Protein AF-A0A953PH24-F1 (afdb_monomer_lite)

Foldseek 3Di:
DDPPPPPCLVVPDDPPDDDSVVVVVVDDPPDDDPDDPVRVVVVVVVVVVVVVVVVCVVVVHDDDDDDPDDDPPPVPDDQVPPDPPGDDDDDDDPDD

Structure (mmCIF, N/CA/C/O backbone):
data_AF-A0A953PH24-F1
#
_entry.id   AF-A0A953PH24-F1
#
loop_
_atom_site.group_PDB
_atom_site.id
_atom_site.type_symbol
_atom_site.label_atom_id
_atom_site.label_alt_id
_atom_site.label_comp_id
_atom_site.label_asym_id
_atom_site.label_entity_id
_atom_site.label_seq_id
_atom_site.pdbx_PDB_ins_code
_atom_site.Cartn_x
_atom_site.Cartn_y
_atom_site.Cartn_z
_atom_site.occupancy
_atom_site.B_iso_or_equiv
_atom_site.auth_seq_id
_atom_site.auth_comp_id
_atom_site.auth_asym_id
_atom_site.auth_atom_id
_atom_site.pdbx_PDB_model_num
ATOM 1 N N . MET A 1 1 ? -11.088 -20.949 28.866 1.00 37.66 1 MET A N 1
ATOM 2 C CA . MET A 1 1 ? -10.321 -20.767 27.615 1.00 37.66 1 MET A CA 1
ATOM 3 C C . MET A 1 1 ? -9.694 -19.386 27.679 1.00 37.66 1 MET A C 1
ATOM 5 O O . MET A 1 1 ? -10.362 -18.405 27.392 1.00 37.66 1 MET A O 1
ATOM 9 N N . THR A 1 2 ? -8.482 -19.307 28.219 1.00 32.53 2 THR A N 1
ATOM 10 C CA . THR A 1 2 ? -7.803 -18.058 28.585 1.00 32.53 2 THR A CA 1
ATOM 11 C C . THR A 1 2 ? -7.261 -17.393 27.324 1.00 32.53 2 THR A C 1
ATOM 13 O O . THR A 1 2 ? -6.363 -17.927 26.678 1.00 32.53 2 THR A O 1
ATOM 16 N N . THR A 1 3 ? -7.835 -16.260 26.929 1.00 42.91 3 THR A N 1
ATOM 17 C CA . THR A 1 3 ? -7.345 -15.441 25.818 1.00 42.91 3 THR A CA 1
ATOM 18 C C . THR A 1 3 ? -5.993 -14.847 26.203 1.00 42.91 3 THR A C 1
ATOM 20 O O . THR A 1 3 ? -5.916 -13.944 27.028 1.00 42.91 3 THR A O 1
ATOM 23 N N . LEU A 1 4 ? -4.918 -15.371 25.613 1.00 41.66 4 LEU A N 1
ATOM 24 C CA . LEU A 1 4 ? -3.582 -14.782 25.677 1.00 41.66 4 LEU A CA 1
ATOM 25 C C . LEU A 1 4 ? -3.614 -13.431 24.950 1.00 41.66 4 LEU A C 1
ATOM 27 O O . LEU A 1 4 ? -3.522 -13.352 23.724 1.00 41.66 4 LEU A O 1
ATOM 31 N N . THR A 1 5 ? -3.800 -12.352 25.705 1.00 47.75 5 THR A N 1
ATOM 32 C CA . THR A 1 5 ? -3.582 -10.990 25.225 1.00 47.75 5 THR A CA 1
ATOM 33 C C . THR A 1 5 ? -2.080 -10.789 25.062 1.00 47.75 5 THR A C 1
ATOM 35 O O . THR A 1 5 ? -1.372 -10.555 26.035 1.00 47.75 5 THR A O 1
ATOM 38 N N . TYR A 1 6 ? -1.580 -10.935 23.835 1.00 51.09 6 TYR A N 1
ATOM 39 C CA . TYR A 1 6 ? -0.217 -10.537 23.488 1.00 51.09 6 TYR A CA 1
ATOM 40 C C . TYR A 1 6 ? -0.057 -9.040 23.785 1.00 51.09 6 TYR A C 1
ATOM 42 O O . TYR A 1 6 ? -0.711 -8.213 23.144 1.00 51.09 6 TYR A O 1
ATOM 50 N N . ASP A 1 7 ? 0.759 -8.724 24.789 1.00 52.16 7 ASP A N 1
ATOM 51 C CA . ASP A 1 7 ? 1.046 -7.369 25.251 1.00 52.16 7 ASP A CA 1
ATOM 52 C C . ASP A 1 7 ? 1.927 -6.657 24.212 1.00 52.16 7 ASP A C 1
ATOM 54 O O . ASP A 1 7 ? 3.137 -6.857 24.141 1.00 52.16 7 ASP A O 1
ATOM 58 N N . LYS A 1 8 ? 1.290 -5.883 23.327 1.00 53.66 8 LYS A N 1
ATOM 59 C CA . LYS A 1 8 ? 1.927 -5.167 22.207 1.00 53.66 8 LYS A CA 1
ATOM 60 C C . LYS A 1 8 ? 2.611 -3.861 22.624 1.00 53.66 8 LYS A C 1
ATOM 62 O O . LYS A 1 8 ? 2.884 -3.026 21.767 1.00 53.66 8 LYS A O 1
ATOM 67 N N . LYS A 1 9 ? 2.892 -3.659 23.915 1.00 53.75 9 LYS A N 1
ATOM 68 C CA . LYS A 1 9 ? 3.564 -2.445 24.412 1.00 53.75 9 LYS A CA 1
ATOM 69 C C . LYS A 1 9 ? 4.875 -2.132 23.682 1.00 53.75 9 LYS A C 1
ATOM 71 O O . LYS A 1 9 ? 5.204 -0.965 23.520 1.00 53.75 9 LYS A O 1
ATOM 76 N N . ALA A 1 10 ? 5.575 -3.154 23.187 1.00 51.47 10 ALA A N 1
ATOM 77 C CA . ALA A 1 10 ? 6.819 -2.994 22.436 1.00 51.47 10 ALA A CA 1
ATOM 78 C C . ALA A 1 10 ? 6.639 -2.529 20.972 1.00 51.47 10 ALA A C 1
ATOM 80 O O . ALA A 1 10 ? 7.577 -1.988 20.401 1.00 51.47 10 ALA A O 1
ATOM 81 N N . ASP A 1 11 ? 5.455 -2.698 20.371 1.00 56.22 11 ASP A N 1
ATOM 82 C CA . ASP A 1 11 ? 5.208 -2.403 18.945 1.00 56.22 11 ASP A CA 1
ATOM 83 C C . ASP A 1 11 ? 4.754 -0.949 18.690 1.00 56.22 11 ASP A C 1
ATOM 85 O O . ASP A 1 11 ? 4.464 -0.575 17.554 1.00 56.22 11 ASP A O 1
ATOM 89 N N . LEU A 1 12 ? 4.641 -0.121 19.735 1.00 55.59 12 LEU A N 1
ATOM 90 C CA . LEU A 1 12 ? 4.095 1.241 19.636 1.00 55.59 12 LEU A CA 1
ATOM 91 C C . LEU A 1 12 ? 5.105 2.293 19.149 1.00 55.59 12 LEU A C 1
ATOM 93 O O . LEU A 1 12 ? 4.694 3.405 18.822 1.00 55.59 12 LEU A O 1
ATOM 97 N N . ALA A 1 13 ? 6.399 1.969 19.072 1.00 50.47 13 ALA A N 1
ATOM 98 C CA . ALA A 1 13 ? 7.435 2.915 18.668 1.00 50.47 13 ALA A CA 1
ATOM 99 C C . ALA A 1 13 ? 8.127 2.478 17.371 1.00 50.47 13 ALA A C 1
ATOM 101 O O . ALA A 1 13 ? 8.928 1.545 17.340 1.00 50.47 13 ALA A O 1
ATOM 102 N N . GLY A 1 14 ? 7.834 3.196 16.286 1.00 53.78 14 GLY A N 1
ATOM 103 C CA . GLY A 1 14 ? 8.728 3.246 15.133 1.00 53.78 14 GLY A CA 1
ATOM 104 C C . GLY A 1 14 ? 9.967 4.101 15.446 1.00 53.78 14 GLY A C 1
ATOM 105 O O . GLY A 1 14 ? 9.943 4.899 16.387 1.00 53.78 14 GLY A O 1
ATOM 106 N N . PRO A 1 15 ? 11.056 3.978 14.669 1.00 48.19 15 PRO A N 1
ATOM 107 C CA . PRO A 1 15 ? 12.231 4.824 14.849 1.00 48.19 15 PRO A CA 1
ATOM 108 C C . PRO A 1 15 ? 11.852 6.302 14.643 1.00 48.19 15 PRO A C 1
ATOM 110 O O . PRO A 1 15 ? 11.448 6.685 13.547 1.00 48.19 15 PRO A O 1
ATOM 113 N N . GLY A 1 16 ? 11.978 7.127 15.691 1.00 55.25 16 GLY A N 1
ATOM 114 C CA . GLY A 1 16 ? 11.842 8.590 15.600 1.00 55.25 16 GLY A CA 1
ATOM 115 C C . GLY A 1 16 ? 10.816 9.261 16.521 1.00 55.25 16 GLY A C 1
ATOM 116 O O . GLY A 1 16 ? 10.679 10.479 16.449 1.00 55.25 16 GLY A O 1
ATOM 117 N N . ILE A 1 17 ? 10.118 8.523 17.386 1.00 51.72 17 ILE A N 1
ATOM 118 C CA . ILE A 1 17 ? 9.291 9.116 18.449 1.00 51.72 17 ILE A CA 1
ATOM 119 C C . ILE A 1 17 ? 10.069 8.993 19.769 1.00 51.72 17 ILE A C 1
ATOM 121 O O . ILE A 1 17 ? 10.736 7.983 19.966 1.00 51.72 17 ILE A O 1
ATOM 125 N N . GLY A 1 18 ? 10.066 10.048 20.591 1.00 61.81 18 GLY A N 1
ATOM 126 C CA . GLY A 1 18 ? 10.928 10.237 21.768 1.00 61.81 18 GLY A CA 1
ATOM 127 C C . GLY A 1 18 ? 10.792 9.204 22.897 1.00 61.81 18 GLY A C 1
ATOM 128 O O . GLY A 1 18 ? 10.395 8.062 22.687 1.00 61.81 18 GLY A O 1
ATOM 129 N N . ASP A 1 19 ? 11.186 9.600 24.108 1.00 69.25 19 ASP A N 1
ATOM 130 C CA . ASP A 1 19 ? 11.230 8.706 25.268 1.00 69.25 19 ASP A CA 1
ATOM 131 C C . ASP A 1 19 ? 9.867 8.030 25.539 1.00 69.25 19 ASP A C 1
ATOM 133 O O . ASP A 1 19 ? 8.814 8.673 25.536 1.00 69.25 19 ASP A O 1
ATOM 137 N N . TYR A 1 20 ? 9.881 6.717 25.790 1.00 65.62 20 TYR A N 1
ATOM 138 C CA . TYR A 1 20 ? 8.674 5.894 25.967 1.00 65.62 20 TYR A CA 1
ATOM 139 C C . TYR A 1 20 ? 7.810 6.374 27.140 1.00 65.62 20 TYR A C 1
ATOM 141 O O . TYR A 1 20 ? 6.584 6.273 27.098 1.00 65.62 20 TYR A O 1
ATOM 149 N N . THR A 1 21 ? 8.450 6.941 28.162 1.00 70.88 21 THR A N 1
ATOM 150 C CA . THR A 1 21 ? 7.802 7.505 29.350 1.00 70.88 21 THR A CA 1
ATOM 151 C C . THR A 1 21 ? 6.968 8.748 29.037 1.00 70.88 21 THR A C 1
ATOM 153 O O . THR A 1 21 ? 5.948 8.989 29.682 1.00 70.88 21 THR A O 1
ATOM 156 N N . GLU A 1 22 ? 7.376 9.533 28.038 1.00 73.56 22 GLU A N 1
ATOM 157 C CA . GLU A 1 22 ? 6.644 10.723 27.597 1.00 73.56 22 GLU A CA 1
ATOM 158 C C . GLU A 1 22 ? 5.435 10.330 26.739 1.00 73.56 22 GLU A C 1
ATOM 160 O O . GLU A 1 22 ? 4.359 10.911 26.876 1.00 73.56 22 GLU A O 1
ATOM 165 N N . LEU A 1 23 ? 5.573 9.294 25.904 1.00 72.12 23 LEU A N 1
ATOM 166 C CA . LEU A 1 23 ? 4.486 8.801 25.053 1.00 72.12 23 LEU A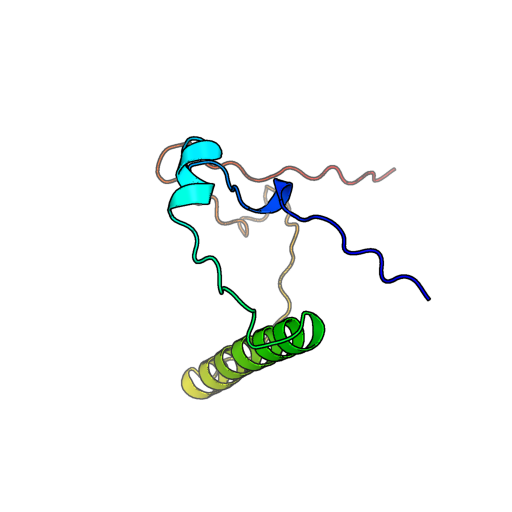 CA 1
ATOM 167 C C . LEU A 1 23 ? 3.300 8.265 25.852 1.00 72.12 23 LEU A C 1
ATOM 169 O O . LEU A 1 23 ? 2.156 8.563 25.507 1.00 72.12 23 LEU A O 1
ATOM 173 N N . GLU A 1 24 ? 3.548 7.527 26.935 1.00 73.88 24 GLU A N 1
ATOM 174 C CA . GLU A 1 24 ? 2.476 7.017 27.801 1.00 73.88 24 GLU A CA 1
ATOM 175 C C . GLU A 1 24 ? 1.590 8.137 28.371 1.00 73.88 24 GLU A C 1
ATOM 177 O O . GLU A 1 24 ? 0.400 7.917 28.585 1.00 73.88 24 GLU A O 1
ATOM 182 N N . GLN A 1 25 ? 2.132 9.344 28.573 1.00 78.00 25 GLN A N 1
ATOM 183 C CA . GLN A 1 25 ? 1.377 10.485 29.104 1.00 78.00 25 GLN A CA 1
ATOM 184 C C . GLN A 1 25 ? 0.512 11.187 28.048 1.00 78.00 25 GLN A C 1
ATOM 186 O O . GLN A 1 25 ? -0.447 11.873 28.403 1.00 78.00 25 GLN A O 1
ATOM 191 N N . VAL A 1 26 ? 0.845 11.039 26.762 1.00 82.19 26 VAL A N 1
ATOM 192 C CA . VAL A 1 26 ? 0.163 11.718 25.645 1.00 82.19 26 VAL A CA 1
ATOM 193 C C . VAL A 1 26 ? -0.868 10.808 24.971 1.00 82.19 26 VAL A C 1
ATOM 195 O O . VAL A 1 26 ? -1.789 11.293 24.309 1.00 82.19 26 VAL A O 1
ATOM 198 N N . LEU A 1 27 ? -0.744 9.487 25.130 1.00 82.31 27 LEU A N 1
ATOM 199 C CA . LEU A 1 27 ? -1.671 8.540 24.521 1.00 82.31 27 LEU A CA 1
ATOM 200 C C . LEU A 1 27 ? -3.065 8.590 25.180 1.00 82.31 27 LEU A C 1
ATOM 202 O O . LEU A 1 27 ? -3.172 8.617 26.408 1.00 82.31 27 LEU A O 1
ATOM 206 N N . PRO A 1 28 ? -4.155 8.543 24.387 1.00 85.38 28 PRO A N 1
ATOM 207 C CA . PRO A 1 28 ? -5.508 8.465 24.927 1.00 85.38 28 PRO A CA 1
ATOM 208 C C . PRO A 1 28 ? -5.706 7.184 25.743 1.00 85.38 28 PRO A C 1
ATOM 210 O O . PRO A 1 28 ? -5.451 6.079 25.259 1.00 85.38 28 PRO A O 1
ATOM 213 N N . SER A 1 29 ? -6.206 7.326 26.969 1.00 85.31 29 SER A N 1
ATOM 214 C CA . SER A 1 29 ? -6.450 6.200 27.881 1.00 85.31 29 SER A CA 1
ATOM 215 C C . SER A 1 29 ? -7.686 5.372 27.516 1.00 85.31 29 SER A C 1
ATOM 217 O O . SER A 1 29 ? -7.845 4.249 27.990 1.00 85.31 29 SER A O 1
ATOM 219 N N . ASP A 1 30 ? -8.550 5.906 26.659 1.00 89.81 30 ASP A N 1
ATOM 220 C CA . ASP A 1 30 ? -9.801 5.309 26.199 1.00 89.81 30 ASP A CA 1
ATOM 221 C C . ASP A 1 30 ? -9.742 4.860 24.730 1.00 89.81 30 ASP A C 1
ATOM 223 O O . ASP A 1 30 ? -10.775 4.538 24.131 1.00 89.81 30 ASP A O 1
ATOM 227 N N . TYR A 1 31 ? -8.539 4.800 24.138 1.00 87.00 31 TYR A N 1
ATOM 228 C CA . TYR A 1 31 ? -8.387 4.334 22.766 1.00 87.00 31 TYR A CA 1
ATOM 229 C C . TYR A 1 31 ? -8.892 2.897 22.626 1.00 87.00 31 TYR A C 1
ATOM 231 O O . TYR A 1 31 ? -8.373 1.948 23.219 1.00 87.00 31 TYR A O 1
ATOM 239 N N . ARG A 1 32 ? -9.879 2.731 21.750 1.00 88.12 32 ARG A N 1
ATOM 240 C CA . ARG A 1 32 ? -10.346 1.430 21.289 1.00 88.12 32 ARG A CA 1
ATOM 241 C C . ARG A 1 32 ? -10.421 1.440 19.775 1.00 88.12 32 ARG A C 1
ATOM 243 O O . ARG A 1 32 ? -10.966 2.367 19.177 1.00 88.12 32 ARG A O 1
ATOM 250 N N . SER A 1 33 ? -9.898 0.386 19.159 1.00 90.75 33 SER A N 1
ATOM 251 C CA . SER A 1 33 ? -10.086 0.186 17.726 1.00 90.75 33 SER A CA 1
ATOM 252 C C . SER A 1 33 ? -11.576 0.021 17.430 1.00 90.75 33 SER A C 1
ATOM 254 O O . SER A 1 33 ? -12.269 -0.721 18.127 1.00 90.75 33 SER A O 1
ATOM 256 N N . LEU A 1 34 ? -12.060 0.709 16.396 1.00 94.12 34 LEU A N 1
ATOM 257 C CA . LEU A 1 34 ? -13.440 0.576 15.923 1.00 94.12 34 LEU A CA 1
ATOM 258 C C . LEU A 1 34 ? -13.694 -0.786 15.269 1.00 94.12 34 LEU A C 1
ATOM 260 O O . LEU A 1 34 ? -14.821 -1.267 15.291 1.00 94.12 34 LEU A O 1
ATOM 264 N N . LEU A 1 35 ? -12.645 -1.376 14.693 1.00 96.94 35 LEU A N 1
ATOM 265 C CA . LEU A 1 35 ? -12.674 -2.654 13.992 1.00 96.94 35 LEU A CA 1
ATOM 266 C C . LEU A 1 35 ? -11.770 -3.659 14.698 1.00 96.94 35 LEU A C 1
ATOM 268 O O . LEU A 1 35 ? -10.694 -3.307 15.199 1.00 96.94 35 LEU A O 1
ATOM 272 N N . ASP A 1 36 ? -12.161 -4.928 14.688 1.00 95.75 36 ASP A N 1
ATOM 273 C CA . ASP A 1 36 ? -11.254 -6.002 15.063 1.00 95.75 36 ASP A CA 1
ATOM 274 C C . ASP A 1 36 ? -10.133 -6.181 14.014 1.00 95.75 36 ASP A C 1
ATOM 276 O O . ASP A 1 36 ? -10.100 -5.542 12.957 1.00 95.75 36 ASP A O 1
ATOM 280 N N . ARG A 1 37 ? -9.152 -7.047 14.299 1.00 95.75 37 ARG A N 1
ATOM 281 C CA . ARG A 1 37 ? -7.998 -7.250 13.403 1.00 95.75 37 ARG A CA 1
ATOM 282 C C . ARG A 1 37 ? -8.413 -7.777 12.029 1.00 95.75 37 ARG A C 1
ATOM 284 O O . ARG A 1 37 ? -7.830 -7.372 11.029 1.00 95.75 37 ARG A O 1
ATOM 291 N N . ARG A 1 38 ? -9.387 -8.684 11.976 1.00 96.88 38 ARG A N 1
ATOM 292 C CA . ARG A 1 38 ? -9.866 -9.296 10.734 1.00 96.88 38 ARG A CA 1
ATOM 293 C C . ARG A 1 38 ? -10.664 -8.279 9.925 1.00 96.88 38 ARG A C 1
ATOM 295 O O . ARG A 1 38 ? -10.419 -8.142 8.731 1.00 96.88 38 ARG A O 1
ATOM 302 N N . GLU A 1 39 ? -11.555 -7.545 10.576 1.00 98.12 39 GLU A N 1
ATOM 303 C CA . GLU A 1 39 ? -12.330 -6.458 9.980 1.00 98.12 39 GLU A CA 1
ATOM 304 C C . GLU A 1 39 ? -11.415 -5.356 9.444 1.00 98.12 39 GLU A C 1
ATOM 306 O O . GLU A 1 39 ? -11.613 -4.878 8.332 1.00 98.12 39 GLU A O 1
ATOM 311 N N . THR A 1 40 ? -10.349 -5.021 10.173 1.00 98.12 40 THR A N 1
ATOM 312 C CA . THR A 1 40 ? -9.335 -4.062 9.715 1.00 98.12 40 THR A CA 1
ATOM 313 C C . THR A 1 40 ? -8.674 -4.530 8.418 1.00 98.12 40 THR A C 1
ATOM 315 O O . THR A 1 40 ? -8.574 -3.757 7.469 1.00 98.12 40 THR A O 1
ATOM 318 N N . GLN A 1 41 ? -8.255 -5.799 8.331 1.00 98.38 41 GLN A N 1
ATOM 319 C CA . GLN A 1 41 ? -7.657 -6.333 7.099 1.00 98.38 41 GLN A CA 1
ATOM 320 C C . GLN A 1 41 ? -8.658 -6.356 5.936 1.00 98.38 41 GLN A C 1
ATOM 322 O O . GLN A 1 41 ? -8.303 -6.018 4.807 1.00 98.38 41 GLN A O 1
ATOM 327 N N . GLN A 1 42 ? -9.921 -6.693 6.208 1.00 98.38 42 GLN A N 1
ATOM 328 C CA . GLN A 1 42 ? -10.990 -6.639 5.210 1.00 98.38 42 GLN A CA 1
ATOM 329 C C . GLN A 1 42 ? -11.238 -5.208 4.720 1.00 98.38 42 GLN A C 1
ATOM 331 O O . GLN A 1 42 ? -11.384 -5.003 3.517 1.00 98.38 42 GLN A O 1
ATOM 336 N N . ALA A 1 43 ? -11.252 -4.226 5.623 1.00 98.25 43 ALA A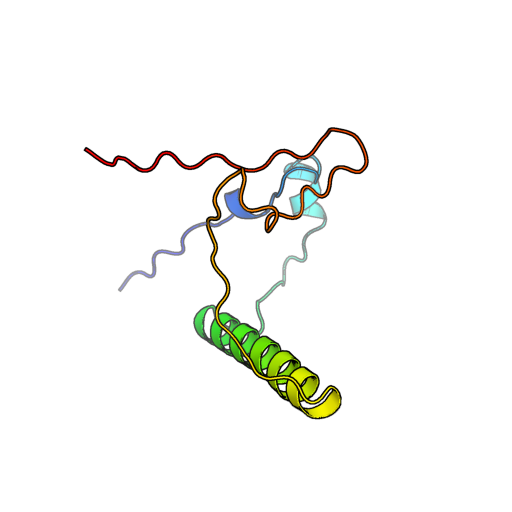 N 1
ATOM 337 C CA . ALA A 1 43 ? -11.431 -2.819 5.288 1.00 98.25 43 ALA A CA 1
ATOM 338 C C . ALA A 1 43 ? -10.260 -2.285 4.449 1.00 98.25 43 ALA A C 1
ATOM 340 O O . ALA A 1 43 ? -10.490 -1.663 3.414 1.00 98.25 43 ALA A O 1
ATOM 341 N N . ILE A 1 44 ? -9.012 -2.591 4.830 1.00 98.25 44 ILE A N 1
ATOM 342 C CA . ILE A 1 44 ? -7.813 -2.216 4.060 1.00 98.25 44 ILE A CA 1
ATOM 343 C C . ILE A 1 44 ? -7.886 -2.788 2.643 1.00 98.25 44 ILE A C 1
ATOM 345 O O . ILE A 1 44 ? -7.665 -2.064 1.670 1.00 98.25 44 ILE A O 1
ATOM 349 N N . PHE A 1 45 ? -8.233 -4.071 2.512 1.00 98.31 45 PHE A N 1
ATOM 350 C CA . PHE A 1 45 ? -8.368 -4.706 1.206 1.00 98.31 45 PHE A CA 1
ATOM 351 C C . PHE A 1 45 ? -9.453 -4.036 0.353 1.00 98.31 45 PHE A C 1
ATOM 353 O O . PHE A 1 45 ? -9.210 -3.736 -0.814 1.00 98.31 45 PHE A O 1
ATOM 360 N N . GLN A 1 46 ? -10.627 -3.766 0.932 1.00 98.50 46 GLN A N 1
ATOM 361 C CA . GLN A 1 46 ? -11.740 -3.126 0.225 1.00 98.50 46 GLN A CA 1
ATOM 362 C C . GLN A 1 46 ? -11.387 -1.715 -0.251 1.00 98.50 46 GLN A C 1
ATOM 364 O O . GLN A 1 46 ? -11.620 -1.396 -1.414 1.00 98.50 46 GLN A O 1
ATOM 369 N N . VAL A 1 47 ? -10.780 -0.891 0.609 1.00 98.56 47 VAL A N 1
ATOM 370 C CA . VAL A 1 47 ? -10.361 0.472 0.243 1.00 98.56 47 VAL A CA 1
ATOM 371 C C . VAL A 1 47 ? -9.314 0.438 -0.869 1.00 98.56 47 VAL A C 1
ATOM 373 O O . VAL A 1 47 ? -9.441 1.172 -1.847 1.00 98.56 47 VAL A O 1
ATOM 376 N N . LYS A 1 48 ? -8.313 -0.447 -0.765 1.00 98.19 48 LYS A N 1
ATOM 377 C CA . LYS A 1 48 ? -7.290 -0.614 -1.805 1.00 98.19 48 LYS A CA 1
ATOM 378 C C . LYS A 1 48 ? -7.919 -0.985 -3.149 1.00 98.19 48 LYS A C 1
ATOM 380 O O . LYS A 1 48 ? -7.641 -0.327 -4.146 1.00 98.19 48 LYS A O 1
ATOM 385 N N . ARG A 1 49 ? -8.797 -1.995 -3.166 1.00 98.06 49 ARG A N 1
ATOM 386 C CA . ARG A 1 49 ? -9.482 -2.443 -4.388 1.00 98.06 49 ARG A CA 1
ATOM 387 C C . ARG A 1 49 ? -10.353 -1.359 -4.997 1.00 98.06 49 ARG A C 1
ATOM 389 O O . ARG A 1 49 ? -10.260 -1.121 -6.192 1.00 98.06 49 ARG A O 1
ATOM 396 N N . TYR A 1 50 ? -11.122 -0.651 -4.174 1.00 98.50 50 TYR A N 1
ATOM 397 C CA . TYR A 1 50 ? -11.948 0.455 -4.642 1.00 98.50 50 TYR A CA 1
ATOM 398 C C . TYR A 1 50 ? -11.121 1.509 -5.392 1.00 98.50 50 TYR A C 1
ATOM 400 O O . TYR A 1 50 ? -11.525 1.954 -6.463 1.00 98.50 50 TYR A O 1
ATOM 408 N N . ILE A 1 51 ? -9.957 1.893 -4.862 1.00 98.25 51 ILE A N 1
ATOM 409 C CA . ILE A 1 51 ? -9.082 2.872 -5.520 1.00 98.25 51 ILE A CA 1
ATOM 410 C C . ILE A 1 51 ? -8.519 2.307 -6.830 1.00 98.25 51 ILE A C 1
ATOM 412 O O . ILE A 1 51 ? -8.584 2.988 -7.850 1.00 98.25 51 ILE A O 1
ATOM 416 N N . GLU A 1 52 ? -7.995 1.078 -6.818 1.00 97.50 52 GLU A N 1
ATOM 417 C CA . GLU A 1 52 ? -7.406 0.435 -8.004 1.00 97.50 52 GLU A CA 1
ATOM 418 C C . GLU A 1 52 ? -8.415 0.291 -9.151 1.00 97.50 52 GLU A C 1
ATOM 420 O O . GLU A 1 52 ? -8.114 0.670 -10.284 1.00 97.50 52 GLU A O 1
ATOM 425 N N . ASP A 1 53 ? -9.623 -0.190 -8.852 1.00 98.06 53 ASP A N 1
ATOM 426 C CA . ASP A 1 53 ? -10.669 -0.429 -9.849 1.00 98.06 53 ASP A CA 1
ATOM 427 C C . ASP A 1 53 ? -11.149 0.886 -10.481 1.00 98.06 53 ASP A C 1
ATOM 429 O O . ASP A 1 53 ? -11.293 0.984 -11.703 1.00 98.06 53 ASP A O 1
ATOM 433 N N . ASN A 1 54 ? -11.358 1.926 -9.664 1.00 98.44 54 ASN A N 1
ATOM 434 C CA . ASN A 1 54 ? -11.774 3.232 -10.173 1.00 98.44 54 ASN A CA 1
ATOM 435 C C . ASN A 1 54 ? -10.647 3.919 -10.953 1.00 98.44 54 ASN A C 1
ATOM 437 O O . ASN A 1 54 ? -10.912 4.485 -12.009 1.00 98.44 54 ASN A O 1
ATOM 441 N N . LEU A 1 55 ? -9.391 3.827 -10.504 1.00 98.25 55 LEU A N 1
ATOM 442 C CA . LEU A 1 55 ? -8.258 4.376 -11.251 1.00 98.25 55 LEU A CA 1
ATOM 443 C C . LEU A 1 55 ? -8.122 3.711 -12.628 1.00 98.25 55 LEU A C 1
ATOM 445 O O . LEU A 1 55 ? -7.927 4.405 -13.626 1.00 98.25 55 LEU A O 1
ATOM 449 N N . CYS A 1 56 ? -8.276 2.384 -12.695 1.00 98.31 56 CYS A N 1
ATOM 450 C CA . CYS A 1 56 ? -8.243 1.657 -13.962 1.00 98.31 56 CYS A CA 1
ATOM 451 C C . CYS A 1 56 ? -9.362 2.093 -14.903 1.00 98.31 56 CYS A C 1
ATOM 453 O O . CYS A 1 56 ? -9.121 2.311 -16.089 1.00 98.31 56 CYS A O 1
ATOM 455 N N . LYS A 1 57 ? -10.575 2.261 -14.373 1.00 98.19 57 LYS A N 1
ATOM 456 C CA . LYS A 1 57 ? -11.728 2.715 -15.148 1.00 98.19 57 LYS A CA 1
ATOM 457 C C . LYS A 1 57 ? -11.52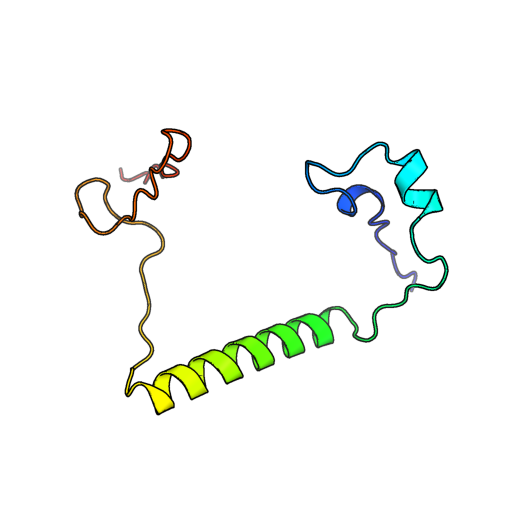9 4.124 -15.713 1.00 98.19 57 LYS A C 1
ATOM 459 O O . LYS A 1 57 ? -11.741 4.321 -16.906 1.00 98.19 57 LYS A O 1
ATOM 464 N N . GLU A 1 58 ? -11.133 5.087 -14.883 1.00 98.44 58 GLU A N 1
ATOM 465 C CA . GLU A 1 58 ? -11.034 6.497 -15.291 1.00 98.44 58 GLU A CA 1
ATOM 466 C C . GLU A 1 58 ? -9.873 6.754 -16.265 1.00 98.44 58 GLU A C 1
ATOM 468 O O . GLU A 1 58 ? -9.961 7.637 -17.115 1.00 98.44 58 GLU A O 1
ATOM 473 N N . LEU A 1 59 ? -8.794 5.969 -16.175 1.00 98.31 59 LEU A N 1
ATOM 474 C CA . LEU A 1 59 ? -7.608 6.120 -17.026 1.00 98.31 59 LEU A CA 1
ATOM 475 C C . LEU A 1 59 ? -7.511 5.079 -18.151 1.00 98.31 59 LEU A C 1
ATOM 477 O O . LEU A 1 59 ? -6.515 5.064 -18.874 1.00 98.31 59 LEU A O 1
ATOM 481 N N . ASN A 1 60 ? -8.526 4.223 -18.315 1.00 97.56 60 ASN A N 1
ATOM 482 C CA . ASN A 1 60 ? -8.534 3.121 -19.282 1.00 97.56 60 ASN A CA 1
ATOM 483 C C . ASN A 1 60 ? -7.290 2.211 -19.161 1.00 97.56 60 ASN A C 1
ATOM 485 O O . ASN A 1 60 ? -6.605 1.921 -20.145 1.00 97.56 60 ASN A O 1
ATOM 489 N N . LEU A 1 61 ? -6.981 1.787 -17.932 1.00 97.69 61 LEU A N 1
ATOM 490 C CA . LEU A 1 61 ? -5.861 0.897 -17.615 1.00 97.69 61 LEU A CA 1
ATOM 491 C C . LEU A 1 61 ? -6.341 -0.537 -17.369 1.00 97.69 61 LEU A C 1
ATOM 493 O O . LEU A 1 61 ? -7.491 -0.782 -17.006 1.00 97.69 61 LEU A O 1
ATOM 497 N N . MET A 1 62 ? -5.414 -1.484 -17.506 1.00 96.62 62 MET A N 1
ATOM 498 C CA . MET A 1 62 ? -5.586 -2.872 -17.080 1.00 96.62 62 MET A CA 1
ATOM 499 C C . MET A 1 62 ? -4.612 -3.201 -15.950 1.00 96.62 62 MET A C 1
ATOM 501 O O . MET A 1 62 ? -3.449 -2.800 -15.988 1.00 96.62 62 MET A O 1
ATOM 505 N N . MET A 1 63 ? -5.080 -3.960 -14.960 1.00 95.69 63 MET A N 1
ATOM 506 C CA . MET A 1 63 ? -4.223 -4.465 -13.889 1.00 95.69 63 MET A CA 1
ATOM 507 C C . MET A 1 63 ? -3.265 -5.528 -14.435 1.00 95.69 63 MET A C 1
ATOM 509 O O . MET A 1 63 ? -3.686 -6.443 -15.145 1.00 95.69 63 MET A O 1
ATOM 513 N N . VAL A 1 64 ? -1.988 -5.424 -14.067 1.00 94.44 64 VAL A N 1
ATOM 514 C CA . VAL A 1 64 ? -0.934 -6.383 -14.422 1.00 94.44 64 VAL A CA 1
ATOM 515 C C . VAL A 1 64 ? -0.109 -6.749 -13.191 1.00 94.44 64 VAL A C 1
ATOM 517 O O . VAL A 1 64 ? 0.005 -5.962 -12.252 1.00 94.44 64 VAL A O 1
ATOM 520 N N . GLU A 1 65 ? 0.461 -7.951 -13.191 1.00 93.19 65 GLU A N 1
ATOM 521 C CA . GLU A 1 65 ? 1.420 -8.376 -12.171 1.00 93.19 6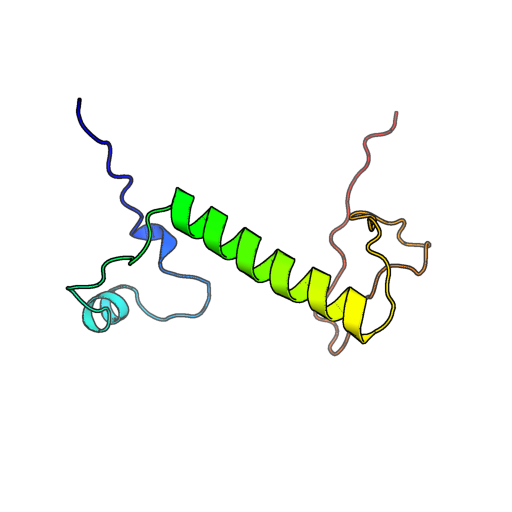5 GLU A CA 1
ATOM 522 C C . GLU A 1 65 ? 2.808 -7.796 -12.477 1.00 93.19 65 GLU A C 1
ATOM 524 O O . GLU A 1 65 ? 3.221 -7.727 -13.635 1.00 93.19 65 GLU A O 1
ATOM 529 N N . VAL A 1 66 ? 3.533 -7.377 -11.436 1.00 90.94 66 VAL A N 1
ATOM 530 C CA . VAL A 1 66 ? 4.858 -6.747 -11.549 1.00 90.94 66 VAL A CA 1
ATOM 531 C C . VAL A 1 66 ? 5.880 -7.577 -10.762 1.00 90.94 66 VAL A C 1
ATOM 533 O O . VAL A 1 66 ? 5.567 -8.021 -9.652 1.00 90.94 66 VAL A O 1
ATOM 536 N N . PRO A 1 67 ? 7.094 -7.811 -11.299 1.00 91.31 67 PRO A N 1
ATOM 537 C CA . PRO A 1 67 ? 8.131 -8.551 -10.589 1.00 91.31 67 PRO A CA 1
ATOM 538 C C . PRO A 1 67 ? 8.620 -7.794 -9.348 1.00 91.31 67 PRO A C 1
ATOM 540 O O . PRO A 1 67 ? 8.862 -6.592 -9.395 1.00 91.31 67 PRO A O 1
ATOM 543 N N . LEU A 1 68 ? 8.815 -8.520 -8.243 1.00 90.88 68 LEU A N 1
ATOM 544 C CA . LEU A 1 68 ? 9.392 -7.970 -7.007 1.00 90.88 68 LEU A CA 1
ATOM 545 C C . LEU A 1 68 ? 10.925 -7.931 -7.025 1.00 90.88 68 LEU A C 1
ATOM 547 O O . LEU A 1 68 ? 11.528 -7.110 -6.342 1.00 90.88 68 LEU A O 1
ATOM 551 N N . ILE A 1 69 ? 11.550 -8.844 -7.771 1.00 91.75 69 ILE A N 1
ATOM 552 C CA . ILE A 1 69 ? 13.003 -8.955 -7.914 1.00 91.75 69 ILE A CA 1
ATOM 553 C C . ILE A 1 69 ? 13.309 -8.857 -9.401 1.00 91.75 69 ILE A C 1
ATOM 555 O O . ILE A 1 69 ? 12.722 -9.580 -10.208 1.00 91.75 69 ILE A O 1
ATOM 559 N N . VAL A 1 70 ? 14.228 -7.967 -9.749 1.00 90.50 70 VAL A N 1
ATOM 560 C CA . VAL A 1 70 ? 14.700 -7.757 -11.117 1.00 90.50 70 VAL A CA 1
ATOM 561 C C . VAL A 1 70 ? 16.216 -7.900 -11.159 1.00 90.50 70 VAL A C 1
ATOM 563 O O . VAL A 1 70 ? 16.888 -7.751 -10.138 1.00 90.50 70 VAL A O 1
ATOM 566 N N . ASP A 1 71 ? 16.749 -8.208 -12.339 1.00 90.50 71 ASP A N 1
ATOM 567 C CA . ASP A 1 71 ? 18.194 -8.203 -12.552 1.00 90.50 71 ASP A CA 1
ATOM 568 C C . ASP A 1 71 ? 18.746 -6.775 -12.403 1.00 90.50 71 ASP A C 1
ATOM 570 O O . ASP A 1 71 ? 18.081 -5.806 -12.789 1.00 90.50 71 ASP A O 1
ATOM 574 N N . ILE A 1 72 ? 19.957 -6.642 -11.861 1.00 88.00 72 ILE A N 1
ATOM 575 C CA . ILE A 1 72 ? 20.628 -5.349 -11.668 1.00 88.00 72 ILE A CA 1
ATOM 576 C C . ILE A 1 72 ? 20.818 -4.632 -13.014 1.00 88.00 72 ILE A C 1
ATOM 578 O O . ILE A 1 72 ? 20.666 -3.415 -13.087 1.00 88.00 72 ILE A O 1
ATOM 582 N N . GLU A 1 73 ? 21.076 -5.375 -14.091 1.00 89.50 73 GLU A N 1
ATOM 583 C CA . GLU A 1 73 ? 21.295 -4.840 -15.438 1.00 89.50 73 GLU A CA 1
ATOM 584 C C . GLU A 1 73 ? 19.992 -4.655 -16.235 1.00 89.50 73 GLU A C 1
ATOM 586 O O . GLU A 1 73 ? 20.016 -4.163 -17.362 1.00 89.50 73 GLU A O 1
ATOM 591 N N . SER A 1 74 ? 18.832 -5.010 -15.666 1.00 90.25 74 SER A N 1
ATOM 592 C CA . SER A 1 74 ? 17.545 -4.964 -16.381 1.00 90.25 74 SER A CA 1
ATOM 593 C C . SER A 1 74 ? 17.097 -3.556 -16.783 1.00 90.25 74 SER A C 1
ATOM 595 O O . SER A 1 74 ? 16.252 -3.413 -17.666 1.00 90.25 74 SER A O 1
ATOM 597 N N . GLY A 1 75 ? 17.595 -2.519 -16.101 1.00 87.06 75 GLY A N 1
ATOM 598 C CA . GLY A 1 75 ? 17.125 -1.139 -16.260 1.00 87.06 75 GLY A CA 1
ATOM 599 C C . GLY A 1 75 ? 15.691 -0.893 -15.766 1.00 87.06 75 GLY A C 1
ATOM 600 O O . GLY A 1 75 ? 15.166 0.197 -15.968 1.00 87.06 75 GLY A O 1
ATOM 601 N N . VAL A 1 76 ? 15.051 -1.881 -15.125 1.00 89.00 76 VAL A N 1
ATOM 602 C CA . VAL A 1 76 ? 13.666 -1.793 -14.619 1.00 89.00 76 VAL A CA 1
ATOM 603 C C . VAL A 1 76 ? 13.604 -1.185 -13.215 1.00 89.00 76 VAL A C 1
ATOM 605 O O . VAL A 1 76 ? 12.593 -0.593 -12.845 1.00 89.00 76 VAL A O 1
ATOM 608 N N . ASN A 1 77 ? 14.668 -1.333 -12.419 1.00 89.31 77 ASN A N 1
ATOM 609 C CA . ASN A 1 77 ? 14.693 -0.834 -11.049 1.00 89.31 77 ASN A CA 1
ATOM 610 C C . ASN A 1 77 ? 14.807 0.697 -11.007 1.00 89.31 77 ASN A C 1
ATOM 612 O O . ASN A 1 77 ? 15.790 1.263 -11.485 1.00 89.31 77 ASN A O 1
ATOM 616 N N . ASP A 1 78 ? 13.843 1.353 -10.362 1.00 88.81 78 ASP A N 1
ATOM 617 C CA . ASP A 1 78 ? 13.949 2.774 -10.041 1.00 88.81 78 ASP A CA 1
ATOM 618 C C . ASP A 1 78 ? 14.934 2.959 -8.879 1.00 88.81 78 ASP A C 1
ATOM 620 O O . ASP A 1 78 ? 14.705 2.505 -7.755 1.00 88.81 78 ASP A O 1
ATOM 624 N N . MET A 1 79 ? 16.067 3.601 -9.162 1.00 86.31 79 MET A N 1
ATOM 625 C CA . MET A 1 79 ? 17.149 3.772 -8.193 1.00 86.31 79 MET A CA 1
ATOM 626 C C . MET A 1 79 ? 16.810 4.802 -7.107 1.00 86.31 79 MET A C 1
ATOM 628 O O . MET A 1 79 ? 17.437 4.774 -6.051 1.00 86.31 79 MET A O 1
ATOM 632 N N . LEU A 1 80 ? 15.826 5.688 -7.338 1.00 82.19 80 LEU A N 1
ATOM 633 C CA . LEU A 1 80 ? 15.366 6.721 -6.393 1.00 82.19 80 LEU A CA 1
ATOM 634 C C . LEU A 1 80 ? 16.496 7.539 -5.728 1.00 82.19 80 LEU A C 1
ATOM 636 O O . LEU A 1 80 ? 16.326 8.071 -4.626 1.00 82.19 80 LEU A O 1
ATOM 640 N N . ASP A 1 81 ? 17.646 7.653 -6.394 1.00 78.62 81 ASP A N 1
ATOM 641 C CA . ASP A 1 81 ? 18.859 8.225 -5.820 1.00 78.62 81 ASP A CA 1
ATOM 642 C C . ASP A 1 81 ? 18.853 9.755 -5.933 1.00 78.62 81 ASP A C 1
ATOM 644 O O . ASP A 1 81 ? 19.336 10.344 -6.901 1.00 78.62 81 ASP A O 1
ATOM 648 N N . ARG A 1 82 ? 18.214 10.414 -4.961 1.00 62.81 82 ARG A N 1
ATOM 649 C CA . ARG A 1 82 ? 18.145 11.882 -4.898 1.00 62.81 82 ARG A CA 1
ATOM 650 C C . ARG A 1 82 ? 19.338 12.500 -4.153 1.00 62.81 82 ARG A C 1
ATOM 652 O O . ARG A 1 82 ? 19.647 13.663 -4.398 1.00 62.81 82 ARG A O 1
ATOM 659 N N . ASP A 1 83 ? 19.970 11.765 -3.240 1.00 76.31 83 ASP A N 1
ATOM 660 C CA . ASP A 1 83 ? 20.983 12.269 -2.296 1.00 76.31 83 ASP A CA 1
ATOM 661 C C . ASP A 1 83 ? 22.084 11.252 -1.919 1.00 76.31 83 ASP A C 1
ATOM 663 O O . ASP A 1 83 ? 22.867 11.506 -1.005 1.00 76.31 83 ASP A O 1
ATOM 667 N N . GLY A 1 84 ? 22.169 10.108 -2.600 1.00 66.62 84 GLY A N 1
ATOM 668 C CA . GLY A 1 84 ? 23.131 9.035 -2.335 1.00 66.62 84 GLY A CA 1
ATOM 669 C C . GLY A 1 84 ? 22.706 8.048 -1.244 1.00 66.62 84 GLY A C 1
ATOM 670 O O . GLY A 1 84 ? 23.464 7.130 -0.935 1.00 66.62 84 GLY A O 1
ATOM 671 N N . SER A 1 85 ? 21.536 8.225 -0.613 1.00 78.31 85 SER A N 1
ATOM 672 C CA . SER A 1 85 ? 21.160 7.462 0.591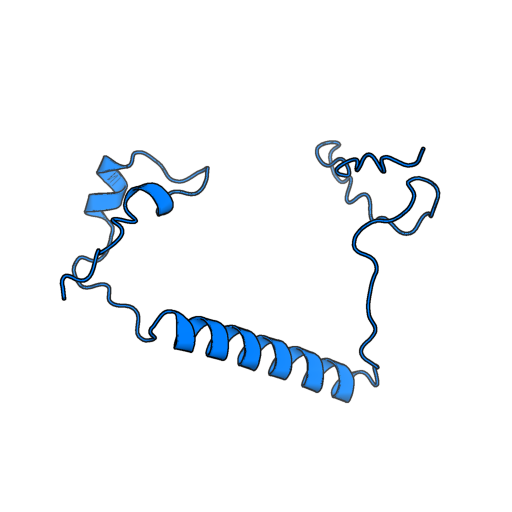 1.00 78.31 85 SER A CA 1
ATOM 673 C C . SER A 1 85 ? 20.441 6.136 0.327 1.00 78.31 85 SER A C 1
ATOM 675 O O . SER A 1 85 ? 20.278 5.336 1.252 1.00 78.31 85 SER A O 1
ATOM 677 N N . ARG A 1 86 ? 19.986 5.885 -0.908 1.00 82.25 86 ARG A N 1
ATOM 678 C CA . ARG A 1 86 ? 19.149 4.724 -1.242 1.00 82.25 86 ARG A CA 1
ATOM 679 C C . ARG A 1 86 ? 19.899 3.756 -2.139 1.00 82.25 86 ARG A C 1
ATOM 681 O O . ARG A 1 86 ? 20.346 4.116 -3.220 1.00 82.25 86 ARG A O 1
ATOM 688 N N . THR A 1 87 ? 19.988 2.506 -1.703 1.00 82.38 87 THR A N 1
ATOM 689 C CA . THR A 1 87 ? 20.562 1.412 -2.487 1.00 82.38 87 THR A CA 1
ATOM 690 C C . THR A 1 87 ? 19.571 0.251 -2.574 1.00 82.38 87 THR A C 1
ATOM 692 O O . THR A 1 87 ? 18.866 -0.027 -1.597 1.00 82.38 87 THR A O 1
ATOM 695 N N . PRO A 1 88 ? 19.469 -0.429 -3.732 1.00 87.00 88 PRO A N 1
ATOM 696 C CA . PRO A 1 88 ? 18.631 -1.615 -3.859 1.00 87.00 88 PRO A CA 1
ATOM 697 C C . PRO A 1 88 ? 19.059 -2.710 -2.879 1.00 87.00 88 PRO A C 1
ATOM 699 O O . PRO A 1 88 ? 20.247 -2.881 -2.606 1.00 87.00 88 PRO A O 1
ATOM 702 N N . ILE A 1 89 ? 18.095 -3.485 -2.381 1.00 88.94 89 ILE A N 1
ATOM 703 C CA . ILE A 1 89 ? 18.377 -4.639 -1.521 1.00 88.94 89 ILE A CA 1
ATOM 704 C C . ILE A 1 89 ? 18.820 -5.814 -2.412 1.00 88.94 89 ILE A C 1
ATOM 706 O O . ILE A 1 89 ? 18.025 -6.261 -3.241 1.00 88.94 89 ILE A O 1
ATOM 710 N N . PRO A 1 90 ? 20.056 -6.336 -2.271 1.00 89.12 90 PRO A N 1
ATOM 711 C CA . PRO A 1 90 ? 20.533 -7.441 -3.092 1.00 89.12 90 PRO A CA 1
ATOM 712 C C . PRO A 1 90 ? 19.942 -8.776 -2.626 1.00 89.12 90 PRO A C 1
ATOM 714 O O . PRO A 1 90 ? 19.967 -9.110 -1.439 1.00 89.12 90 PRO A O 1
ATOM 717 N N . PHE A 1 91 ? 19.471 -9.578 -3.580 1.00 89.19 91 PHE A N 1
ATOM 718 C CA . PHE A 1 91 ? 19.006 -10.942 -3.340 1.00 89.19 91 PHE A CA 1
ATOM 719 C C . PHE A 1 91 ? 20.002 -11.939 -3.925 1.00 89.19 91 PHE A C 1
ATOM 721 O O . PHE A 1 91 ? 20.318 -11.899 -5.112 1.00 89.19 91 PHE A O 1
ATOM 728 N N . HIS A 1 92 ? 20.468 -12.872 -3.099 1.00 86.06 92 HIS A N 1
ATOM 729 C CA . HIS A 1 92 ? 21.271 -13.992 -3.572 1.00 86.06 92 HIS A CA 1
ATOM 730 C C . HIS A 1 92 ? 20.319 -15.095 -4.018 1.00 86.06 92 HIS A C 1
ATOM 732 O O . HIS A 1 92 ? 19.638 -15.704 -3.193 1.00 86.06 92 HIS A O 1
ATOM 738 N N . SER A 1 93 ? 20.262 -15.364 -5.319 1.00 72.44 93 SER A N 1
ATOM 739 C CA . SER A 1 93 ? 19.645 -16.602 -5.780 1.00 72.44 93 SER A CA 1
ATOM 740 C C . SER A 1 93 ? 20.654 -17.729 -5.567 1.00 72.44 93 SER A C 1
ATOM 742 O O . SER A 1 93 ? 21.736 -17.730 -6.148 1.00 72.44 93 SER A O 1
ATOM 744 N N . SER A 1 94 ? 20.335 -18.695 -4.704 1.00 63.81 94 SER A N 1
ATOM 745 C CA . SER A 1 94 ? 21.097 -19.941 -4.628 1.00 63.81 94 SER A CA 1
ATOM 746 C C . SER A 1 94 ? 20.756 -20.779 -5.862 1.00 63.81 94 SER A C 1
ATOM 748 O O . SER A 1 94 ? 19.924 -21.685 -5.806 1.00 63.81 94 SER A O 1
ATOM 750 N N . ARG A 1 95 ? 21.327 -20.437 -7.013 1.00 55.84 95 ARG A N 1
ATOM 751 C CA . ARG A 1 95 ? 21.378 -21.354 -8.148 1.00 55.84 95 ARG A CA 1
ATOM 752 C C . ARG A 1 95 ? 22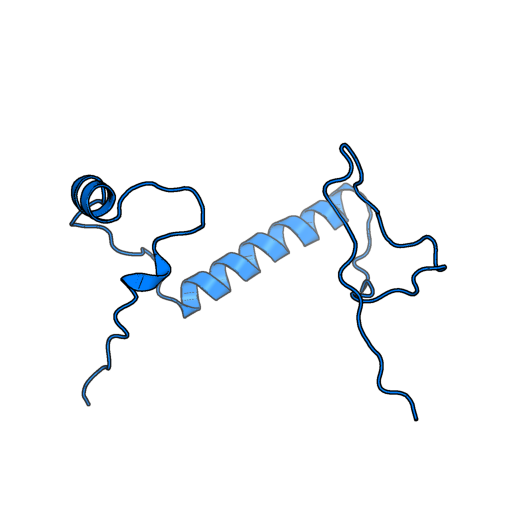.666 -22.164 -8.019 1.00 55.84 95 ARG A C 1
ATOM 754 O O . ARG A 1 95 ? 23.747 -21.582 -8.006 1.00 55.84 95 ARG A O 1
ATOM 761 N N . SER A 1 96 ? 22.525 -23.480 -7.844 1.00 39.81 96 SER A N 1
ATOM 762 C CA . SER A 1 96 ? 23.572 -24.437 -8.229 1.00 39.81 96 SER A CA 1
ATOM 763 C C . SER A 1 96 ? 23.816 -24.383 -9.730 1.00 39.81 96 SER A C 1
ATOM 765 O O . SER A 1 96 ? 22.855 -24.042 -10.461 1.00 39.81 96 SER A O 1
#

pLDDT: mean 80.68, std 18.42, range [32.53, 98.56]

Sequence (96 aa):
MTTLTYDKKADLAGPGIGDYTELEQVLPSDYRSLLDRRETQQAIFQVKRYIEDNLCKELNLMMVEVPLIVDIESGVNDMLDRDGSRTPIPFHSSRS

Radius of gyration: 21.29 Å; chains: 1; bounding box: 37×37×49 Å

Secondary structure (DSSP, 8-state):
-------GGGGG--TT---HHHHHHHS-TT---SS-HHHHHHHHHHHHHHHHHHHHHHHT-------SS--GGGS-S----SSS---PPP------